Protein AF-A0A367JS56-F1 (afdb_monomer_lite)

Foldseek 3Di:
DADDQEQVRLCVVVVHDPPDDSVVSFDWDWDDDPPPDDIDIDGHHRPPDDDPVNVVVVVVVVVVVVVVVVVVVVVVVVVVVVVVVVVVVVVVVVVVVVVVVVVVVVVVD

Radius of gyration: 36.25 Å; chains: 1; bounding box: 70×37×97 Å

InterPro domains:
  IPR001377 Small ribosomal subunit protein eS6 [PTHR11502] (1-105)

Organism: Rhizopus stolonifer (NCBI:txid4846)

Secondary structure (DSSP, 8-state):
-----BHHHHHHHTT--SSS-TTTTPPPEEE--TTSPPPEEE-PPPBS---HHHHHHHHHHHHHHHHHHHHHHHHHHHHHHHHHHHHHHHHHHHHHHHHHHHHHHHH--

pLDDT: mean 92.96, std 7.19, range [54.28, 98.38]

Structure (mmCIF, N/CA/C/O backbone):
data_AF-A0A367JS56-F1
#
_entry.id   AF-A0A367JS56-F1
#
loop_
_atom_site.group_PDB
_atom_site.id
_atom_site.type_symbol
_atom_site.label_atom_id
_atom_site.label_alt_id
_atom_site.label_comp_id
_atom_site.label_asym_id
_atom_site.label_entity_id
_atom_site.label_seq_id
_atom_site.pdbx_PDB_ins_code
_atom_site.Cartn_x
_atom_site.Cartn_y
_atom_site.Cartn_z
_atom_site.occupancy
_atom_site.B_iso_or_equiv
_atom_site.auth_seq_id
_atom_site.auth_comp_id
_atom_site.auth_asym_id
_atom_site.auth_atom_id
_atom_site.pdbx_PDB_model_num
ATOM 1 N N . ARG A 1 1 ? -30.448 -6.962 18.945 1.00 71.06 1 ARG A N 1
ATOM 2 C CA . ARG A 1 1 ? -29.927 -6.041 17.896 1.00 71.06 1 ARG A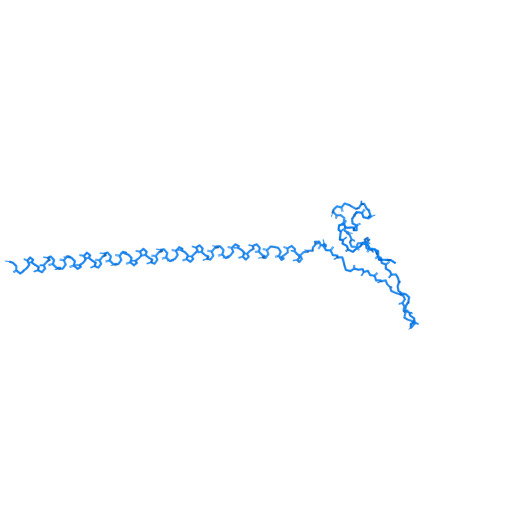 CA 1
ATOM 3 C C . ARG A 1 1 ? -28.401 -6.145 17.842 1.00 71.06 1 ARG A C 1
ATOM 5 O O . ARG A 1 1 ? -27.806 -6.453 18.865 1.00 71.06 1 ARG A O 1
ATOM 12 N N . LEU A 1 2 ? -27.774 -5.967 16.672 1.00 82.12 2 LEU A N 1
ATOM 13 C CA . LEU A 1 2 ? -26.313 -6.062 16.507 1.00 82.12 2 LEU A CA 1
ATOM 14 C C . LEU A 1 2 ? -25.657 -4.678 16.634 1.00 82.12 2 LEU A C 1
ATOM 16 O O . LEU A 1 2 ? -26.185 -3.704 16.104 1.00 82.12 2 LEU A O 1
ATOM 20 N N . GLY A 1 3 ? -24.503 -4.608 17.302 1.00 88.94 3 GLY A N 1
ATOM 21 C CA . GLY A 1 3 ? -23.682 -3.397 17.391 1.00 88.94 3 GLY A CA 1
ATOM 22 C C . GLY A 1 3 ? -22.904 -3.075 16.101 1.00 88.94 3 GLY A C 1
ATOM 23 O O . GLY A 1 3 ? -22.914 -3.855 15.139 1.00 88.94 3 GLY A O 1
ATOM 24 N N . PRO A 1 4 ? -22.194 -1.933 16.051 1.00 95.38 4 PRO A N 1
ATOM 25 C CA . PRO A 1 4 ? -21.400 -1.541 14.888 1.00 95.38 4 PRO A CA 1
ATOM 26 C C . PRO A 1 4 ? -20.224 -2.507 14.625 1.00 95.38 4 PRO A C 1
ATOM 28 O O . PRO A 1 4 ? -19.440 -2.814 15.514 1.00 95.38 4 PRO A O 1
ATOM 31 N N . LYS A 1 5 ? -20.065 -2.959 13.368 1.00 95.69 5 LYS A N 1
ATOM 32 C CA . LYS A 1 5 ? -18.986 -3.881 12.922 1.00 95.69 5 LYS A CA 1
ATOM 33 C C . LYS A 1 5 ? -17.813 -3.195 12.207 1.00 95.69 5 LYS A C 1
ATOM 35 O O . LYS A 1 5 ? -16.722 -3.753 12.106 1.00 95.69 5 LYS A O 1
ATOM 40 N N . ARG A 1 6 ? -18.030 -2.012 11.624 1.00 96.38 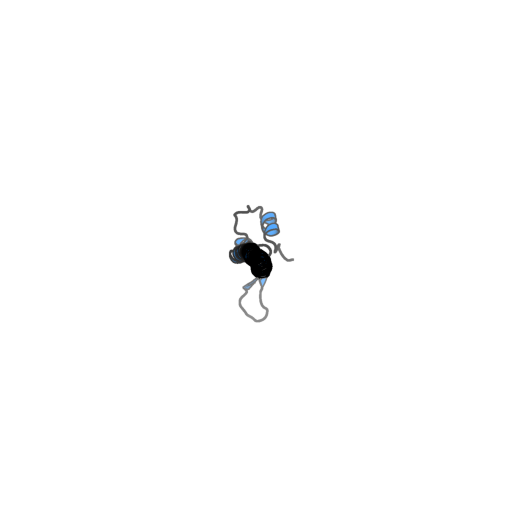6 ARG A N 1
ATOM 41 C CA . ARG A 1 6 ? -16.984 -1.282 10.881 1.00 96.38 6 ARG A CA 1
ATOM 42 C C . ARG A 1 6 ? -16.148 -0.457 11.854 1.00 96.38 6 ARG A C 1
ATOM 44 O O . ARG A 1 6 ? -16.733 0.242 12.674 1.00 96.38 6 ARG A O 1
ATOM 51 N N . ALA A 1 7 ? -14.824 -0.449 11.690 1.00 96.62 7 ALA A N 1
ATOM 52 C CA . ALA A 1 7 ? -13.911 0.312 12.548 1.00 96.62 7 ALA A CA 1
ATOM 53 C C . ALA A 1 7 ? -14.304 1.798 12.674 1.00 96.62 7 ALA A C 1
ATOM 55 O O . ALA A 1 7 ? -14.349 2.325 13.777 1.00 96.62 7 ALA A O 1
ATOM 56 N N . SER A 1 8 ? -14.685 2.458 11.571 1.00 96.31 8 SER A N 1
ATOM 57 C CA . SER A 1 8 ? -15.123 3.865 11.597 1.00 96.31 8 SER A CA 1
ATOM 58 C C . SER A 1 8 ? -16.411 4.095 12.392 1.00 96.31 8 SER A C 1
ATOM 60 O O . SER A 1 8 ? -16.536 5.104 13.076 1.00 96.31 8 SER A O 1
ATOM 62 N N . LYS A 1 9 ? -17.359 3.152 12.336 1.00 96.12 9 LYS A N 1
ATOM 63 C CA . LYS A 1 9 ? -18.607 3.237 13.105 1.00 96.12 9 LYS A CA 1
ATOM 64 C C . LYS A 1 9 ? -18.377 2.960 14.590 1.00 96.12 9 LYS A C 1
ATOM 66 O O . LYS A 1 9 ? -19.029 3.592 15.403 1.00 96.12 9 LYS A O 1
ATOM 71 N N . ILE A 1 10 ? -17.457 2.053 14.929 1.00 96.25 10 ILE A N 1
ATOM 72 C CA . ILE A 1 10 ? -17.065 1.789 16.324 1.00 96.25 10 ILE A CA 1
ATOM 73 C C . ILE A 1 10 ? -16.425 3.043 16.929 1.00 96.25 10 ILE A C 1
ATOM 75 O O . ILE A 1 10 ? -16.838 3.456 18.005 1.00 96.25 10 ILE A O 1
ATOM 79 N N . ARG A 1 11 ? -15.506 3.704 16.204 1.00 96.50 11 ARG A N 1
ATOM 80 C CA . ARG A 1 11 ? -14.909 4.971 16.659 1.00 96.50 11 ARG A CA 1
ATOM 81 C C . ARG A 1 11 ? -15.955 6.047 16.923 1.00 96.50 11 ARG A C 1
ATOM 83 O O . ARG A 1 11 ? -15.965 6.611 18.004 1.00 96.50 11 ARG A O 1
ATOM 90 N N . LYS A 1 12 ? -16.877 6.267 15.977 1.00 96.31 12 LYS A N 1
ATOM 91 C CA . LYS A 1 12 ? -17.966 7.245 16.145 1.00 96.31 12 LYS A CA 1
ATOM 92 C C . LYS A 1 12 ? -18.896 6.898 17.313 1.00 96.31 12 LYS A C 1
ATOM 94 O O . LYS A 1 12 ? -19.390 7.795 17.971 1.00 96.31 12 LYS A O 1
ATOM 99 N N . PHE A 1 13 ? -19.166 5.614 17.544 1.00 95.44 13 PHE A N 1
ATOM 100 C CA . PHE A 1 13 ? -20.087 5.180 18.596 1.00 95.44 13 PHE A CA 1
ATOM 101 C C . PHE A 1 13 ? -19.525 5.410 20.006 1.00 95.44 13 PHE A C 1
ATOM 103 O O . PHE A 1 13 ? -20.278 5.771 20.899 1.00 95.44 13 PHE A O 1
ATOM 110 N N . PHE A 1 14 ? -18.217 5.220 20.192 1.00 95.81 14 PHE A N 1
ATOM 111 C CA . PHE A 1 14 ? -17.536 5.379 21.482 1.00 95.81 14 PHE A CA 1
ATOM 112 C C . PHE A 1 14 ? -16.731 6.685 21.597 1.00 95.81 14 PHE A C 1
ATOM 114 O O . PHE A 1 14 ? -15.948 6.819 22.528 1.00 95.81 14 PHE A O 1
ATOM 121 N N . ASN A 1 15 ? -16.884 7.621 20.651 1.00 96.31 15 ASN A N 1
ATOM 122 C CA . ASN A 1 15 ? -16.090 8.856 20.559 1.00 96.31 15 ASN A CA 1
ATOM 123 C C . ASN A 1 15 ? -14.567 8.627 20.672 1.00 96.31 15 ASN A C 1
ATOM 125 O O . ASN A 1 15 ? -13.857 9.398 21.307 1.00 96.31 15 ASN A O 1
ATOM 129 N N . LEU A 1 16 ? -14.067 7.558 20.042 1.00 95.94 16 LEU A N 1
ATOM 130 C CA . LEU A 1 16 ? -12.641 7.221 20.037 1.00 95.94 16 LEU A CA 1
ATOM 131 C C . LEU A 1 16 ? -11.873 8.058 19.013 1.00 95.94 16 LEU A C 1
ATOM 133 O O . LEU A 1 16 ? -12.384 8.362 17.926 1.00 95.94 16 LEU A O 1
ATOM 137 N N . SER A 1 17 ? -10.603 8.305 19.315 1.00 95.56 17 SER A N 1
ATOM 138 C CA . SER A 1 17 ? -9.631 8.843 18.370 1.00 95.56 17 SER A CA 1
ATOM 139 C C . SER A 1 17 ? -9.255 7.803 17.301 1.00 95.56 17 SER A C 1
ATOM 141 O O . SER A 1 17 ? -9.730 6.656 17.268 1.00 95.56 17 SER A O 1
ATOM 143 N N . LYS A 1 18 ? -8.423 8.200 16.335 1.00 92.69 18 LYS A N 1
ATOM 144 C CA . LYS A 1 18 ? -8.004 7.306 15.247 1.00 92.69 18 LYS A CA 1
ATOM 145 C C . LYS A 1 18 ? -6.924 6.326 15.713 1.00 92.69 18 LYS A C 1
ATOM 147 O O . LYS A 1 18 ? -6.855 5.213 15.175 1.00 92.69 18 LYS A O 1
ATOM 152 N N . GLU A 1 19 ? -6.140 6.769 16.684 1.00 93.00 19 GLU A N 1
ATOM 153 C CA . GLU A 1 19 ? -4.999 6.137 17.332 1.00 93.00 19 GLU A CA 1
ATOM 154 C C . GLU A 1 19 ? -5.452 4.990 18.245 1.00 93.00 19 GLU A C 1
ATOM 156 O O . GLU A 1 19 ? -4.751 3.986 18.371 1.00 93.00 19 GLU A O 1
ATOM 161 N N . ASP A 1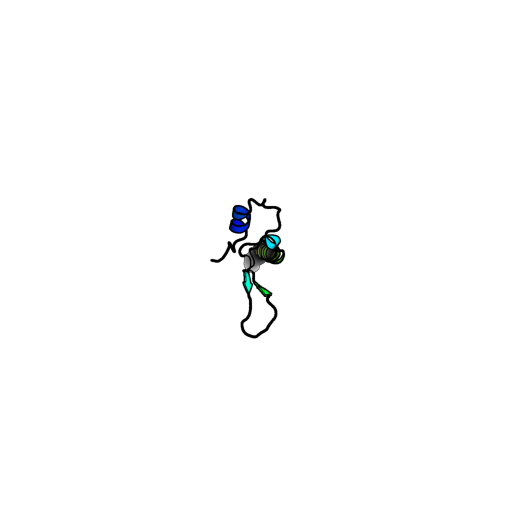 20 ? -6.667 5.086 18.790 1.00 94.88 20 ASP A N 1
ATOM 162 C CA . ASP A 1 20 ? -7.234 4.076 19.678 1.00 94.88 20 ASP A CA 1
ATOM 163 C C . ASP A 1 20 ? -7.481 2.721 18.994 1.00 94.88 20 ASP A C 1
ATOM 165 O O . ASP A 1 20 ? -7.993 2.612 17.866 1.00 94.88 20 ASP A O 1
ATOM 169 N N . ASP A 1 21 ? -7.188 1.645 19.734 1.00 94.62 21 ASP A N 1
ATOM 170 C CA . ASP A 1 21 ? -7.460 0.282 19.287 1.00 94.62 21 ASP A CA 1
ATOM 171 C C . ASP A 1 21 ? -8.939 -0.088 19.454 1.00 94.62 21 ASP A C 1
ATOM 173 O O . ASP A 1 21 ? -9.405 -0.528 20.508 1.00 94.62 21 ASP A O 1
ATOM 177 N N . VAL A 1 22 ? -9.666 -0.014 18.341 1.00 95.62 22 VAL A N 1
ATOM 178 C CA . VAL A 1 22 ? -11.080 -0.398 18.239 1.00 95.62 22 VAL A CA 1
ATOM 179 C C . VAL A 1 22 ? -11.373 -1.857 18.615 1.00 95.62 22 VAL A C 1
ATOM 181 O O . VAL A 1 22 ? -12.538 -2.186 18.826 1.00 95.62 22 VAL A O 1
ATOM 184 N N . ARG A 1 23 ? -10.376 -2.758 18.677 1.00 94.62 23 ARG A N 1
ATOM 185 C CA . ARG A 1 23 ? -10.597 -4.181 19.009 1.00 94.62 23 ARG A CA 1
ATOM 186 C C . ARG A 1 23 ? -11.127 -4.389 20.420 1.00 94.62 23 ARG A C 1
ATOM 188 O O . ARG A 1 23 ? -11.901 -5.321 20.632 1.00 94.62 23 ARG A O 1
ATOM 195 N N . LYS A 1 24 ? -10.725 -3.522 21.348 1.00 93.94 24 LYS A N 1
ATOM 196 C CA . LYS A 1 24 ? -11.104 -3.588 22.765 1.00 93.94 24 LYS A CA 1
ATOM 197 C C . LYS A 1 24 ? -12.563 -3.185 22.992 1.00 93.94 24 LYS A C 1
ATOM 199 O O . LYS A 1 24 ? -13.215 -3.719 23.878 1.00 93.94 24 LYS A O 1
ATOM 204 N N . TYR A 1 25 ? -13.092 -2.314 22.135 1.00 94.06 25 TYR A 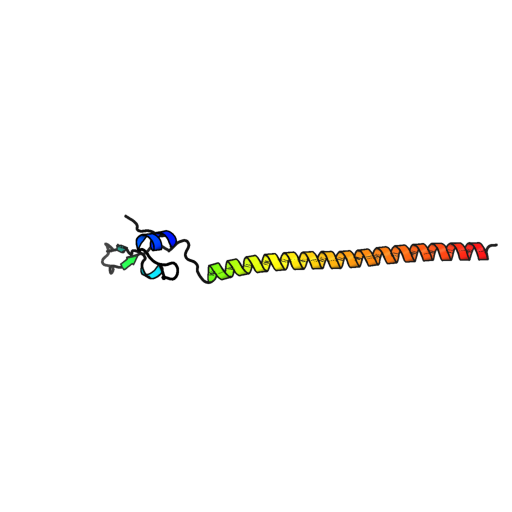N 1
ATOM 205 C CA . TYR A 1 25 ? -14.411 -1.689 22.284 1.00 94.06 25 TYR A CA 1
ATOM 206 C C . TYR A 1 25 ? -15.514 -2.369 21.455 1.00 94.06 25 TYR A C 1
ATOM 208 O O . TYR A 1 25 ? -16.615 -1.845 21.313 1.00 94.06 25 TYR A O 1
ATOM 216 N N . VAL A 1 26 ? -15.255 -3.537 20.854 1.00 94.00 26 VAL A N 1
ATOM 217 C CA . VAL A 1 26 ? -16.294 -4.251 20.097 1.00 94.00 26 VAL A CA 1
ATOM 218 C C . VAL A 1 26 ? -17.326 -4.835 21.054 1.00 94.00 26 VAL A C 1
ATOM 220 O O . VAL A 1 26 ? -16.999 -5.685 21.879 1.00 94.00 26 VAL A O 1
ATOM 223 N N . ILE A 1 27 ? -18.592 -4.459 20.863 1.00 92.44 27 ILE A N 1
ATOM 224 C CA . ILE A 1 27 ? -19.718 -5.011 21.623 1.00 92.44 27 ILE A CA 1
ATOM 225 C C . ILE A 1 27 ? -19.777 -6.530 21.424 1.00 92.44 27 ILE A C 1
ATOM 227 O O . ILE A 1 27 ? -19.900 -7.028 20.296 1.00 92.44 27 ILE A O 1
ATOM 231 N N . ARG A 1 28 ? -19.700 -7.261 22.537 1.00 92.81 28 ARG A N 1
ATOM 232 C CA . ARG A 1 28 ? -19.804 -8.719 22.578 1.00 92.81 28 ARG A CA 1
ATOM 233 C C . ARG A 1 28 ? -21.206 -9.119 23.018 1.00 92.81 28 ARG A C 1
ATOM 235 O O . ARG A 1 28 ? -21.834 -8.437 23.816 1.00 92.81 28 ARG A O 1
ATOM 242 N N . ARG A 1 29 ? -21.690 -10.236 22.485 1.00 91.19 29 ARG A N 1
ATOM 243 C CA . ARG A 1 29 ? -22.937 -10.876 22.906 1.00 91.19 29 ARG A CA 1
ATOM 244 C C . ARG A 1 29 ? -22.604 -12.121 23.707 1.00 91.19 29 ARG A C 1
ATOM 246 O O . ARG A 1 29 ? -21.899 -12.990 23.189 1.00 91.19 29 ARG A O 1
ATOM 253 N N . GLU A 1 30 ? -23.142 -12.226 24.910 1.00 90.38 30 GLU A N 1
ATOM 254 C CA . GLU A 1 30 ? -23.129 -13.471 25.672 1.00 90.38 30 GLU A CA 1
ATOM 255 C C . GLU A 1 30 ? -24.117 -14.461 25.058 1.00 90.38 30 GLU A C 1
ATOM 257 O O . GLU A 1 30 ? -25.240 -14.113 24.691 1.00 90.38 30 GLU A O 1
ATOM 262 N N . VAL A 1 31 ? -23.667 -15.692 24.859 1.00 89.94 31 VAL A N 1
ATOM 263 C CA . VAL A 1 31 ? -24.481 -16.783 24.339 1.00 89.94 31 VAL A CA 1
ATOM 264 C C . VAL A 1 31 ? -24.557 -17.832 25.434 1.00 89.94 31 VAL A C 1
ATOM 266 O O . VAL A 1 31 ? -23.542 -18.453 25.749 1.00 89.94 31 VAL A O 1
ATOM 269 N N . THR A 1 32 ? -25.752 -18.021 25.993 1.00 88.62 32 THR A N 1
ATOM 270 C CA . THR A 1 32 ? -26.092 -19.119 26.902 1.00 88.62 32 THR A CA 1
ATOM 271 C C . THR A 1 32 ? -26.561 -20.316 26.063 1.00 88.62 32 THR A C 1
ATOM 273 O O . THR A 1 32 ? -27.640 -20.284 25.465 1.00 88.62 32 THR A O 1
ATOM 276 N N . PRO A 1 33 ? -25.729 -21.356 25.889 1.00 87.19 33 PRO A N 1
ATOM 277 C CA . PRO A 1 33 ? -26.103 -22.500 25.068 1.00 87.19 33 PRO A CA 1
ATOM 278 C C . PRO A 1 33 ? -27.102 -23.392 25.819 1.00 87.19 33 PRO A C 1
ATOM 280 O O . PRO A 1 33 ? -26.931 -23.667 27.001 1.00 87.19 33 PRO A O 1
ATOM 283 N N . LYS A 1 34 ? -28.117 -23.901 25.111 1.00 84.25 34 LYS A N 1
ATOM 284 C CA . LYS A 1 34 ? -29.174 -24.749 25.697 1.00 84.25 34 LYS A CA 1
ATOM 285 C C . LYS A 1 34 ? -28.682 -26.119 26.200 1.00 84.25 34 LYS A C 1
ATOM 287 O O . LYS A 1 34 ? -29.329 -26.720 27.042 1.00 84.25 34 LYS A O 1
ATOM 292 N N . ASN A 1 35 ? -27.526 -26.596 25.731 1.00 83.19 35 ASN A N 1
ATOM 293 C CA . ASN A 1 35 ? -27.049 -27.970 25.959 1.00 83.19 35 ASN A CA 1
ATOM 294 C C . ASN A 1 35 ? -26.044 -28.079 27.125 1.00 83.19 35 ASN A C 1
ATOM 296 O O . ASN A 1 35 ? -25.048 -28.788 27.001 1.00 83.19 35 ASN A O 1
ATOM 300 N N . GLY A 1 36 ? -26.213 -27.295 28.196 1.00 81.75 36 GLY A N 1
ATOM 301 C CA . GLY A 1 36 ? -25.362 -27.366 29.401 1.00 81.75 36 GLY A CA 1
ATOM 302 C C . GLY A 1 36 ? -23.892 -26.956 29.215 1.00 81.75 36 GLY A C 1
ATOM 303 O O . GLY A 1 36 ? -23.077 -27.117 30.119 1.00 81.75 36 GLY A O 1
ATOM 304 N N . LYS A 1 37 ? -23.516 -26.418 28.047 1.00 85.31 37 LYS A N 1
ATOM 305 C CA . LYS A 1 37 ? -22.163 -25.894 27.805 1.00 85.31 37 LYS A CA 1
ATOM 306 C C . LYS A 1 37 ? -21.978 -24.557 28.535 1.00 85.31 37 LYS A C 1
ATOM 308 O O . LYS A 1 37 ? -22.933 -23.814 28.747 1.00 85.31 37 LYS A O 1
ATOM 313 N N . LYS A 1 38 ? -20.732 -24.210 28.871 1.00 88.56 38 LYS A N 1
ATOM 314 C CA . LYS A 1 38 ? -20.419 -22.909 29.484 1.00 88.56 38 LYS A CA 1
ATOM 315 C C . LYS A 1 38 ? -20.834 -21.761 28.557 1.00 88.56 38 LYS A C 1
ATOM 317 O O . LYS A 1 38 ? -20.660 -21.848 27.335 1.00 88.56 38 LYS A O 1
ATOM 322 N N . ALA A 1 39 ? -21.365 -20.689 29.144 1.00 91.12 39 ALA A N 1
ATOM 323 C CA . ALA A 1 39 ? -21.664 -19.466 28.413 1.00 91.12 39 ALA A CA 1
ATOM 324 C C . ALA A 1 39 ? -20.383 -18.917 27.766 1.00 91.12 39 ALA A C 1
ATOM 326 O O . ALA A 1 39 ? -19.300 -18.971 28.350 1.00 91.12 39 ALA A O 1
ATOM 327 N N . TYR A 1 40 ? -20.493 -18.407 26.541 1.00 91.38 40 TYR A N 1
ATOM 328 C CA . TYR A 1 40 ? -19.362 -17.813 25.831 1.00 91.38 40 TYR A CA 1
ATOM 329 C C . TYR A 1 40 ? -19.760 -16.502 25.171 1.00 91.38 40 TYR A C 1
ATOM 331 O O . TYR A 1 40 ? -20.921 -16.261 24.843 1.00 91.38 40 TYR A O 1
ATOM 339 N N . THR A 1 41 ? -18.771 -15.657 24.901 1.00 92.44 41 THR A N 1
ATOM 340 C CA . THR A 1 41 ? -19.001 -14.357 24.272 1.00 92.44 41 THR A CA 1
ATOM 341 C C . THR A 1 41 ? -18.654 -14.402 22.785 1.00 92.44 41 THR A C 1
ATOM 343 O O . THR A 1 41 ? -17.605 -14.909 22.381 1.00 92.44 41 THR A O 1
ATOM 346 N N . LYS A 1 42 ? -19.521 -13.849 21.934 1.00 92.06 42 LYS A N 1
ATOM 347 C CA . LYS A 1 42 ? -19.276 -13.690 20.493 1.00 92.06 42 LYS A CA 1
ATOM 348 C C . LYS A 1 42 ? -19.142 -12.221 20.136 1.00 92.06 42 LYS A C 1
ATOM 350 O O . LYS A 1 42 ? -19.886 -11.386 20.635 1.00 92.06 42 LYS A O 1
ATOM 355 N N . ALA A 1 43 ? -18.232 -11.932 19.214 1.00 93.44 43 ALA A N 1
ATOM 356 C CA . ALA A 1 43 ? -18.035 -10.606 18.651 1.00 93.44 43 ALA A CA 1
ATOM 357 C C . ALA A 1 43 ? -18.023 -10.684 17.117 1.00 93.44 43 ALA A C 1
ATOM 359 O O . ALA A 1 43 ? -17.565 -11.687 16.555 1.00 93.44 43 ALA A O 1
ATOM 360 N N . PRO A 1 44 ? -18.501 -9.649 16.411 1.00 94.38 44 PRO A N 1
ATOM 361 C CA . PRO A 1 44 ? -18.383 -9.585 14.963 1.00 94.38 44 PRO A CA 1
ATOM 362 C C . PRO A 1 44 ? -16.929 -9.332 14.530 1.00 94.38 44 PRO A C 1
ATOM 364 O O . PRO A 1 44 ? -16.209 -8.541 15.135 1.00 94.38 44 PRO A O 1
ATOM 367 N N . LYS A 1 45 ? -16.505 -9.936 13.410 1.00 94.75 45 LYS A N 1
ATOM 368 C CA . LYS A 1 45 ? -15.218 -9.608 12.769 1.00 94.75 45 LYS A CA 1
ATOM 369 C C . LYS A 1 45 ? -15.195 -8.137 12.355 1.00 94.75 45 LYS A C 1
ATOM 371 O O . LYS A 1 45 ? -15.983 -7.738 11.498 1.00 94.75 45 LYS A O 1
ATOM 376 N N . ILE A 1 46 ? -14.264 -7.358 12.892 1.00 95.38 46 ILE A N 1
ATOM 377 C CA . ILE A 1 46 ? -14.166 -5.931 12.577 1.00 95.38 46 ILE A CA 1
ATOM 378 C C . ILE A 1 46 ? -13.833 -5.750 11.097 1.00 95.38 46 ILE A C 1
ATOM 380 O O . ILE A 1 46 ? -12.850 -6.287 10.584 1.00 95.38 46 ILE A O 1
ATOM 384 N N . GLN A 1 47 ? -14.659 -4.977 10.400 1.00 95.50 47 GLN A N 1
ATOM 385 C CA . GLN A 1 47 ? -14.423 -4.633 9.003 1.00 95.50 47 GLN A CA 1
ATOM 386 C C . GLN A 1 47 ? -13.697 -3.289 8.902 1.00 95.50 47 GLN A C 1
ATOM 388 O O . GLN A 1 47 ? -13.917 -2.391 9.714 1.00 95.50 47 GLN A O 1
ATOM 393 N N . ARG A 1 48 ? -12.880 -3.125 7.854 1.00 94.88 48 ARG A N 1
ATOM 394 C CA . ARG A 1 48 ? -12.116 -1.894 7.565 1.00 94.88 48 ARG A CA 1
ATOM 395 C C . ARG A 1 48 ? -11.106 -1.507 8.656 1.00 94.88 48 ARG A C 1
ATOM 397 O O . ARG A 1 48 ? -10.689 -0.357 8.717 1.00 94.88 48 ARG A O 1
ATOM 404 N N . LEU A 1 49 ? -10.689 -2.463 9.484 1.00 94.81 49 LEU A N 1
ATOM 405 C CA . LEU A 1 49 ? -9.527 -2.291 10.345 1.00 94.81 49 LEU A CA 1
ATOM 406 C C . LEU A 1 49 ? -8.250 -2.359 9.497 1.00 94.81 49 LEU A C 1
ATOM 408 O O . LEU A 1 49 ? -8.081 -3.285 8.701 1.00 94.81 49 LEU A O 1
ATOM 412 N N . VAL A 1 50 ? -7.351 -1.396 9.684 1.00 94.19 50 VAL A N 1
ATOM 413 C CA . VAL A 1 50 ? -6.017 -1.433 9.076 1.00 94.19 50 VAL A CA 1
ATOM 414 C C . VAL A 1 50 ? -5.168 -2.438 9.854 1.00 94.19 50 VAL A C 1
ATOM 416 O O . VAL A 1 50 ? -5.066 -2.367 11.073 1.00 94.19 50 VAL A O 1
ATOM 419 N N . THR A 1 51 ? -4.594 -3.409 9.150 1.00 94.56 51 THR A N 1
ATOM 420 C CA . THR A 1 51 ? -3.733 -4.460 9.719 1.00 94.56 51 THR A CA 1
ATOM 421 C C . THR A 1 51 ? -2.372 -4.489 9.016 1.00 94.56 51 THR A C 1
ATOM 423 O O . THR A 1 51 ? -2.295 -4.086 7.847 1.00 94.56 51 THR A O 1
ATOM 426 N N . PRO A 1 52 ? -1.309 -5.024 9.648 1.00 95.88 52 PRO A N 1
ATOM 427 C CA . PRO A 1 52 ? 0.006 -5.157 9.011 1.00 95.88 52 PRO A CA 1
ATOM 428 C C . PRO A 1 52 ? -0.058 -5.866 7.653 1.00 95.88 52 PRO A C 1
ATOM 430 O O . PRO A 1 52 ? 0.544 -5.407 6.684 1.00 95.88 52 PRO A O 1
ATOM 433 N N . ARG A 1 53 ? -0.903 -6.899 7.535 1.00 96.38 53 ARG A N 1
ATOM 434 C CA . ARG A 1 53 ? -1.161 -7.608 6.273 1.00 96.38 53 ARG A CA 1
ATOM 435 C C . ARG A 1 53 ? -1.749 -6.699 5.191 1.00 96.38 53 ARG A C 1
ATOM 437 O O . ARG A 1 53 ? -1.298 -6.727 4.051 1.00 96.38 53 ARG A O 1
ATOM 444 N N . THR A 1 54 ? -2.726 -5.849 5.526 1.00 96.44 54 THR A N 1
ATOM 445 C CA . THR A 1 54 ? -3.276 -4.886 4.549 1.00 96.44 54 THR A CA 1
ATOM 446 C C . THR A 1 54 ? -2.237 -3.856 4.096 1.00 96.44 54 THR A C 1
ATOM 448 O O . THR A 1 54 ? -2.212 -3.499 2.917 1.00 96.44 54 THR A O 1
ATOM 451 N N . LEU A 1 55 ? -1.344 -3.423 4.996 1.00 97.00 55 LEU A N 1
ATOM 452 C CA . LEU A 1 55 ? -0.229 -2.532 4.659 1.00 97.00 55 LEU A CA 1
ATOM 453 C C . LEU A 1 55 ? 0.789 -3.234 3.753 1.00 97.00 55 LEU A C 1
ATOM 455 O O . LEU A 1 55 ? 1.239 -2.649 2.770 1.00 97.00 55 LEU A O 1
ATOM 459 N N . GLN A 1 56 ? 1.107 -4.499 4.033 1.00 97.94 56 GLN A N 1
ATOM 460 C CA . GLN A 1 56 ? 1.983 -5.325 3.203 1.00 97.94 56 GLN A CA 1
ATOM 461 C C . GLN A 1 56 ? 1.400 -5.537 1.801 1.00 97.94 56 GLN A C 1
ATOM 463 O O . GLN A 1 56 ? 2.093 -5.302 0.819 1.00 97.94 56 GLN A O 1
ATOM 468 N N . HIS A 1 57 ? 0.114 -5.885 1.680 1.00 98.12 57 HIS A N 1
ATOM 469 C CA . HIS A 1 57 ? -0.545 -6.022 0.376 1.00 98.12 57 HIS A CA 1
ATOM 470 C C . HIS A 1 57 ? -0.523 -4.704 -0.419 1.00 98.12 57 HIS A C 1
ATOM 472 O O . HIS A 1 57 ? -0.373 -4.710 -1.641 1.00 98.12 57 HIS A O 1
ATOM 478 N N . LYS A 1 58 ? -0.658 -3.548 0.250 1.00 98.06 58 LYS A N 1
ATOM 479 C CA . LYS A 1 58 ? -0.525 -2.235 -0.404 1.00 98.06 58 LYS A CA 1
ATOM 480 C C . LYS A 1 58 ? 0.903 -2.004 -0.911 1.00 98.06 58 LYS A C 1
ATOM 482 O O . LYS A 1 58 ? 1.054 -1.638 -2.074 1.00 98.06 58 LYS A O 1
ATOM 487 N N . ARG A 1 59 ? 1.920 -2.267 -0.081 1.00 98.25 59 ARG A N 1
ATOM 488 C CA . ARG A 1 59 ? 3.342 -2.185 -0.466 1.00 98.25 59 ARG A CA 1
ATOM 489 C C . ARG A 1 59 ? 3.660 -3.106 -1.645 1.00 98.25 59 ARG A C 1
ATOM 491 O O . ARG A 1 59 ? 4.246 -2.663 -2.624 1.00 98.25 59 ARG A O 1
ATOM 498 N N . HIS A 1 60 ? 3.184 -4.347 -1.603 1.00 98.25 60 HIS A N 1
ATOM 499 C CA . HIS A 1 60 ? 3.389 -5.329 -2.665 1.00 98.25 60 HIS A CA 1
ATOM 500 C C . HIS A 1 60 ? 2.794 -4.882 -4.008 1.00 98.25 60 HIS A C 1
ATOM 502 O O . HIS A 1 60 ? 3.474 -4.937 -5.028 1.00 98.25 60 HIS A O 1
ATOM 508 N N . ARG A 1 61 ? 1.564 -4.346 -4.020 1.00 98.31 61 ARG A N 1
ATOM 509 C CA . ARG A 1 61 ? 0.963 -3.791 -5.249 1.00 98.31 61 ARG A CA 1
ATOM 510 C C . ARG A 1 61 ? 1.791 -2.653 -5.848 1.00 98.31 61 ARG A C 1
ATOM 512 O O . ARG A 1 61 ? 1.934 -2.582 -7.065 1.00 98.31 61 ARG A O 1
ATOM 519 N N . GLN A 1 62 ? 2.328 -1.769 -5.006 1.00 98.12 62 GLN A N 1
ATOM 520 C CA . GLN A 1 62 ? 3.200 -0.683 -5.462 1.00 98.12 62 GLN A CA 1
ATOM 521 C C . GLN A 1 62 ? 4.518 -1.222 -6.030 1.00 98.12 62 GLN A C 1
ATOM 523 O O . GLN A 1 62 ? 4.938 -0.773 -7.092 1.00 98.12 62 GLN A O 1
ATOM 528 N N . ALA A 1 63 ? 5.126 -2.214 -5.373 1.00 98.31 63 ALA A N 1
ATOM 529 C CA . ALA A 1 63 ? 6.351 -2.858 -5.839 1.00 98.31 63 ALA A CA 1
ATOM 530 C C . ALA A 1 63 ? 6.161 -3.545 -7.201 1.00 98.31 63 ALA A C 1
ATOM 532 O O . ALA A 1 63 ? 6.962 -3.332 -8.103 1.00 98.31 63 ALA A O 1
ATOM 533 N N . ILE A 1 64 ? 5.060 -4.285 -7.395 1.00 98.38 64 ILE A N 1
ATOM 534 C CA . ILE A 1 64 ? 4.733 -4.891 -8.697 1.00 98.38 64 ILE A CA 1
ATOM 535 C C . ILE A 1 64 ? 4.609 -3.820 -9.783 1.00 98.38 64 ILE A C 1
ATOM 537 O O . ILE A 1 64 ? 5.116 -4.008 -10.885 1.00 98.38 64 ILE A O 1
ATOM 541 N N . LYS A 1 65 ? 3.937 -2.698 -9.491 1.00 98.38 65 LYS A N 1
ATOM 542 C CA . LYS A 1 65 ? 3.777 -1.615 -10.469 1.00 98.38 65 LYS A CA 1
ATOM 543 C C . LYS A 1 65 ? 5.132 -1.037 -10.887 1.00 98.38 65 LYS A C 1
ATOM 545 O O . LYS A 1 65 ? 5.351 -0.873 -12.080 1.00 98.38 65 LYS A O 1
ATOM 550 N N . ARG A 1 66 ? 6.029 -0.783 -9.928 1.00 98.19 66 ARG A N 1
ATOM 551 C CA . ARG A 1 66 ? 7.394 -0.300 -10.200 1.00 98.19 66 ARG A CA 1
ATOM 552 C C . ARG A 1 66 ? 8.184 -1.294 -11.048 1.00 98.19 66 ARG A C 1
ATOM 554 O O . ARG A 1 66 ? 8.618 -0.924 -12.131 1.00 98.19 66 ARG A O 1
ATOM 561 N N . ARG A 1 67 ? 8.211 -2.567 -10.639 1.00 98.19 67 ARG A N 1
ATOM 562 C CA . ARG A 1 67 ? 8.900 -3.643 -11.368 1.00 98.19 67 ARG A CA 1
ATOM 563 C C . ARG A 1 67 ? 8.423 -3.778 -12.815 1.00 98.19 67 ARG A C 1
ATOM 565 O O . ARG A 1 67 ? 9.225 -4.003 -13.709 1.00 98.19 67 ARG A O 1
ATOM 572 N N . ARG A 1 68 ? 7.115 -3.634 -13.066 1.00 98.31 68 ARG A N 1
ATOM 573 C CA . ARG A 1 68 ? 6.561 -3.654 -14.433 1.00 98.31 68 ARG A CA 1
ATOM 574 C C . ARG A 1 68 ? 7.040 -2.468 -15.267 1.00 98.31 68 ARG A C 1
ATOM 576 O O . ARG A 1 68 ? 7.370 -2.649 -16.432 1.00 98.31 68 ARG A O 1
ATOM 583 N N . THR A 1 69 ? 7.062 -1.267 -14.690 1.00 98.00 69 THR A N 1
ATOM 584 C CA . THR A 1 69 ? 7.570 -0.075 -15.380 1.00 98.00 69 THR A CA 1
ATOM 585 C C . THR A 1 69 ? 9.064 -0.192 -15.677 1.00 98.00 69 THR A C 1
ATOM 587 O O . THR A 1 69 ? 9.478 0.151 -16.777 1.00 98.00 69 THR A O 1
ATOM 590 N N . GLU A 1 70 ? 9.857 -0.685 -14.729 1.00 97.88 70 GLU A N 1
ATOM 591 C CA . GLU A 1 70 ? 11.299 -0.914 -14.896 1.00 97.88 70 GLU A CA 1
ATOM 592 C C . GLU A 1 70 ? 11.570 -1.921 -16.018 1.00 97.88 70 GLU A C 1
ATOM 594 O O . GLU A 1 70 ? 12.226 -1.568 -16.992 1.00 97.88 70 GLU A O 1
ATOM 599 N N . ALA A 1 71 ? 10.937 -3.098 -15.973 1.00 97.81 71 ALA A N 1
ATOM 600 C CA . ALA A 1 71 ? 11.085 -4.114 -17.016 1.00 97.81 71 ALA A CA 1
ATOM 601 C C . ALA A 1 71 ? 10.684 -3.601 -18.412 1.00 97.81 71 ALA A C 1
ATOM 603 O O . ALA A 1 71 ? 11.334 -3.910 -19.405 1.00 97.81 71 ALA A O 1
ATOM 604 N N . SER A 1 72 ? 9.630 -2.782 -18.502 1.00 97.88 72 SER A N 1
ATOM 605 C CA . SER A 1 72 ? 9.226 -2.171 -19.774 1.00 97.88 72 SER A CA 1
ATOM 606 C C . SER A 1 72 ? 10.267 -1.185 -20.307 1.00 97.88 72 SER A C 1
ATOM 608 O O . SER A 1 72 ? 10.465 -1.122 -21.516 1.00 97.88 72 SER A O 1
ATOM 610 N N . ARG A 1 73 ? 10.912 -0.404 -19.430 1.00 97.88 73 ARG A N 1
ATOM 611 C CA . ARG A 1 73 ? 11.967 0.546 -19.818 1.00 97.88 73 ARG A CA 1
ATOM 612 C C . ARG A 1 73 ? 13.236 -0.174 -20.262 1.00 97.88 73 ARG A C 1
ATOM 614 O O . ARG A 1 73 ? 13.871 0.265 -21.215 1.00 97.88 73 ARG A O 1
ATOM 621 N N . GLU A 1 74 ? 13.593 -1.258 -19.580 1.00 97.56 74 GLU A N 1
ATOM 622 C CA . GLU A 1 74 ? 14.738 -2.104 -19.931 1.00 97.56 74 GLU A CA 1
ATOM 623 C C . GLU A 1 74 ? 14.525 -2.784 -21.287 1.00 97.56 74 GLU A C 1
ATOM 625 O O . GLU A 1 74 ? 15.370 -2.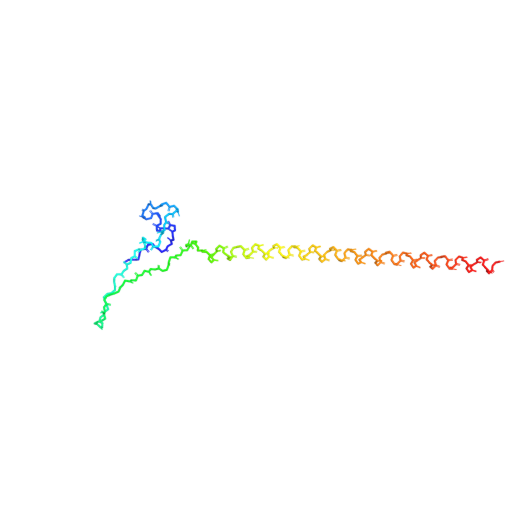667 -22.167 1.00 97.56 74 GLU A O 1
ATOM 630 N N . ALA A 1 75 ? 13.355 -3.388 -21.518 1.00 97.31 75 ALA A N 1
ATOM 631 C CA . ALA A 1 75 ? 13.036 -3.992 -22.812 1.00 97.31 75 ALA A CA 1
ATOM 632 C C . ALA A 1 75 ? 13.051 -2.961 -23.957 1.00 97.31 75 ALA A C 1
ATOM 634 O O . ALA A 1 75 ? 13.522 -3.244 -25.059 1.00 97.31 75 ALA A O 1
ATOM 635 N N . GLU A 1 76 ? 12.558 -1.744 -23.708 1.00 97.50 76 GLU A N 1
ATOM 636 C CA . GLU A 1 76 ? 12.602 -0.663 -24.694 1.00 97.50 76 GLU A CA 1
ATOM 637 C C . GLU A 1 76 ? 14.043 -0.222 -24.998 1.00 97.50 76 GLU A C 1
ATOM 639 O O . GLU A 1 76 ? 14.385 0.003 -26.162 1.00 97.50 76 GLU A O 1
ATOM 644 N N . SER A 1 77 ? 14.896 -0.089 -23.977 1.00 97.62 77 SER A N 1
ATOM 645 C CA . SER A 1 77 ? 16.291 0.318 -24.167 1.00 97.62 77 SER A CA 1
ATOM 646 C C . SER A 1 77 ? 17.088 -0.747 -24.924 1.00 97.62 77 SER A C 1
ATOM 648 O O . SER A 1 77 ? 17.817 -0.411 -25.858 1.00 97.62 77 SER A O 1
ATOM 650 N N . GLU A 1 78 ? 16.879 -2.020 -24.598 1.00 97.44 78 GLU A N 1
ATOM 651 C CA . GLU A 1 78 ? 17.508 -3.161 -25.261 1.00 97.44 78 GLU A CA 1
ATOM 652 C C . GLU A 1 78 ? 17.078 -3.258 -26.733 1.00 97.44 78 GLU A C 1
ATOM 654 O O . GLU A 1 78 ? 17.913 -3.371 -27.637 1.00 97.44 78 GLU A O 1
ATOM 659 N N . TYR A 1 79 ? 15.782 -3.085 -27.010 1.00 97.44 79 TYR A N 1
ATOM 660 C CA . TYR A 1 79 ? 15.268 -3.054 -28.379 1.00 97.44 79 TYR A CA 1
ATOM 661 C C . TYR A 1 79 ? 15.842 -1.884 -29.194 1.00 97.44 79 TYR A C 1
ATOM 663 O O . TYR A 1 79 ? 16.241 -2.065 -30.348 1.00 97.44 79 TYR A O 1
ATOM 671 N N . LYS A 1 80 ? 15.946 -0.686 -28.601 1.00 97.56 80 LYS A N 1
ATOM 672 C CA . LYS A 1 80 ? 16.562 0.484 -29.255 1.00 97.56 80 LYS A CA 1
ATOM 673 C C . LYS A 1 80 ? 18.032 0.243 -29.599 1.00 97.56 80 LYS A C 1
ATOM 675 O O . LYS A 1 80 ? 18.461 0.606 -30.695 1.00 97.56 80 LYS A O 1
ATOM 680 N N . GLN A 1 81 ? 18.793 -0.388 -28.704 1.00 97.44 81 GLN A N 1
ATOM 681 C CA . GLN A 1 81 ? 20.192 -0.748 -28.960 1.00 97.44 81 GLN A CA 1
ATOM 682 C C . GLN A 1 81 ? 20.313 -1.746 -30.118 1.00 97.44 81 GLN A C 1
ATOM 684 O O . GLN A 1 81 ? 21.131 -1.550 -31.021 1.00 97.44 81 GLN A O 1
ATOM 689 N N . LEU A 1 82 ? 19.461 -2.776 -30.145 1.00 97.44 82 LEU A N 1
ATOM 690 C CA . LEU A 1 82 ? 19.425 -3.752 -31.235 1.00 97.44 82 LEU A CA 1
ATOM 691 C C . LEU A 1 82 ? 19.109 -3.088 -32.581 1.00 97.44 82 LEU A C 1
ATOM 693 O O . LEU A 1 82 ? 19.753 -3.381 -33.592 1.00 97.44 82 LEU A O 1
ATOM 697 N N . LEU A 1 83 ? 18.136 -2.177 -32.597 1.00 97.88 83 LEU A N 1
ATOM 698 C CA . LEU A 1 83 ? 17.746 -1.447 -33.798 1.00 97.88 83 LEU A CA 1
ATOM 699 C C . LEU A 1 83 ? 18.894 -0.567 -34.306 1.00 97.88 83 LEU A C 1
ATOM 701 O O . LEU A 1 83 ? 19.214 -0.612 -35.494 1.00 97.88 83 LEU A O 1
ATOM 705 N N . ALA A 1 84 ? 19.567 0.164 -33.414 1.00 97.12 84 ALA A N 1
ATOM 706 C CA . ALA A 1 84 ? 20.733 0.971 -33.768 1.00 97.12 84 ALA A CA 1
ATOM 707 C C . ALA A 1 84 ? 21.860 0.118 -34.378 1.00 97.12 84 ALA A C 1
ATOM 709 O O . ALA A 1 84 ? 22.433 0.496 -35.403 1.00 97.12 84 ALA A O 1
ATOM 710 N N . LYS A 1 85 ? 22.128 -1.065 -33.806 1.00 97.56 85 LYS A N 1
ATOM 711 C CA . LYS A 1 85 ? 23.108 -2.022 -34.341 1.00 97.56 85 LYS A CA 1
ATOM 712 C C . LYS A 1 85 ? 22.737 -2.482 -35.756 1.00 97.56 85 LYS A C 1
ATOM 714 O O . LYS A 1 85 ? 23.561 -2.371 -36.660 1.00 97.56 85 LYS A O 1
ATOM 719 N N . ARG A 1 86 ? 21.486 -2.903 -35.978 1.00 97.31 86 ARG A N 1
ATOM 720 C CA . ARG A 1 86 ? 20.994 -3.364 -37.295 1.00 97.31 86 ARG A CA 1
ATOM 721 C C . ARG A 1 86 ? 21.061 -2.273 -38.364 1.00 97.31 86 ARG A C 1
ATOM 723 O O . ARG A 1 86 ? 21.437 -2.541 -39.503 1.00 97.31 86 ARG A O 1
ATOM 730 N N . VAL A 1 87 ? 20.706 -1.037 -38.006 1.00 97.50 87 VAL A N 1
ATOM 731 C CA . VAL A 1 87 ? 20.777 0.115 -38.918 1.00 97.50 87 VAL A CA 1
ATOM 732 C C . VAL A 1 87 ? 22.225 0.413 -39.301 1.00 97.50 87 VAL A C 1
ATOM 734 O O . VAL A 1 87 ? 22.506 0.656 -40.477 1.00 97.50 87 VAL A O 1
ATOM 737 N N . LYS A 1 88 ? 23.150 0.359 -38.335 1.00 97.44 88 LYS A N 1
ATOM 738 C CA . LYS A 1 88 ? 24.583 0.533 -38.589 1.00 97.44 88 LYS A CA 1
ATOM 739 C C . LYS A 1 88 ? 25.117 -0.547 -39.531 1.00 97.44 88 LYS A C 1
ATOM 741 O O . LYS A 1 88 ? 25.675 -0.206 -40.566 1.00 97.44 88 LYS A O 1
ATOM 746 N N . GLU A 1 89 ? 24.857 -1.820 -39.241 1.00 96.31 89 GLU A N 1
ATOM 747 C CA . GLU A 1 89 ? 25.278 -2.951 -40.084 1.00 96.31 89 GLU A CA 1
ATOM 748 C C . GLU A 1 89 ? 24.743 -2.835 -41.522 1.00 96.31 89 GLU A C 1
ATOM 750 O O . GLU A 1 89 ? 25.482 -3.025 -42.488 1.00 96.31 89 GLU A O 1
ATOM 755 N N . ALA A 1 90 ? 23.469 -2.463 -41.691 1.00 96.50 90 ALA A N 1
ATOM 756 C CA . ALA A 1 90 ? 22.876 -2.259 -43.012 1.00 96.50 90 ALA A CA 1
ATOM 757 C C . ALA A 1 90 ? 23.526 -1.089 -43.773 1.00 96.50 90 ALA A C 1
ATOM 759 O O . ALA A 1 90 ? 23.744 -1.177 -44.987 1.00 96.50 90 ALA A O 1
ATOM 760 N N . LYS A 1 91 ? 23.850 0.005 -43.071 1.00 96.75 91 LYS A N 1
ATOM 761 C CA . LYS A 1 91 ? 24.552 1.158 -43.645 1.00 96.75 91 LYS A CA 1
ATOM 762 C C . LYS A 1 91 ? 25.970 0.781 -44.071 1.00 96.75 91 LYS A C 1
ATOM 764 O O . LYS A 1 91 ? 26.352 1.099 -45.197 1.00 96.75 91 LYS A O 1
ATOM 769 N N . ASP A 1 92 ? 26.702 0.069 -43.223 1.00 95.44 92 ASP A N 1
ATOM 770 C CA . ASP A 1 92 ? 28.072 -0.368 -43.490 1.00 95.44 92 ASP A CA 1
ATOM 771 C C . ASP A 1 92 ? 28.111 -1.324 -44.694 1.00 95.44 92 ASP A C 1
ATOM 773 O O . ASP A 1 92 ? 28.864 -1.082 -45.637 1.00 95.44 92 ASP A O 1
ATOM 777 N N . LYS A 1 93 ? 27.191 -2.298 -44.768 1.00 95.81 93 LYS A N 1
ATOM 778 C CA . LYS A 1 93 ? 27.041 -3.202 -45.926 1.00 95.81 93 LYS A CA 1
ATOM 779 C C . LYS A 1 93 ? 26.715 -2.457 -47.226 1.00 95.81 93 LYS A C 1
ATOM 781 O O . LYS A 1 93 ? 27.200 -2.813 -48.301 1.00 95.81 93 LYS A O 1
ATOM 786 N N . LYS A 1 94 ? 25.889 -1.404 -47.161 1.00 94.88 94 LYS A N 1
ATOM 787 C CA . LYS A 1 94 ? 25.573 -0.566 -48.333 1.00 94.88 94 LYS A CA 1
ATOM 788 C C . LYS A 1 94 ? 26.798 0.222 -48.806 1.00 94.88 94 LYS A C 1
ATOM 790 O O . LYS A 1 94 ? 27.011 0.342 -50.013 1.00 94.88 94 LYS A O 1
ATOM 795 N N . ILE A 1 95 ? 27.588 0.758 -47.875 1.00 94.31 95 ILE A N 1
ATOM 796 C CA . ILE A 1 95 ? 28.832 1.478 -48.178 1.00 94.31 95 ILE A CA 1
ATOM 797 C C . ILE A 1 95 ? 29.861 0.523 -48.782 1.00 94.31 95 ILE A C 1
ATOM 799 O O . ILE A 1 95 ? 30.452 0.854 -49.806 1.00 94.31 95 ILE A O 1
ATOM 803 N N . GLU A 1 96 ? 30.036 -0.661 -48.199 1.00 92.88 96 GLU A N 1
ATOM 804 C CA . GLU A 1 96 ? 30.932 -1.702 -48.704 1.00 92.88 96 GLU A CA 1
ATOM 805 C C . GLU A 1 96 ? 30.566 -2.099 -50.137 1.00 92.88 96 GLU A C 1
ATOM 807 O O . GLU A 1 96 ? 31.407 -1.998 -51.027 1.00 92.88 96 GLU A O 1
ATOM 812 N N . ARG A 1 97 ? 29.290 -2.421 -50.402 1.00 92.69 97 ARG A N 1
ATOM 813 C CA . ARG A 1 97 ? 28.809 -2.744 -51.757 1.00 92.69 97 ARG A CA 1
ATOM 814 C C . ARG A 1 97 ? 29.069 -1.613 -52.755 1.00 92.69 97 ARG A C 1
ATOM 816 O O . ARG A 1 97 ? 29.414 -1.869 -53.905 1.00 92.69 97 ARG A O 1
ATOM 823 N N . ARG A 1 98 ? 28.895 -0.353 -52.336 1.00 92.00 98 ARG A N 1
ATOM 824 C CA . ARG A 1 98 ? 29.202 0.805 -53.189 1.00 92.00 98 ARG A CA 1
ATOM 825 C C . ARG A 1 98 ? 30.701 0.877 -53.486 1.00 92.00 98 ARG A C 1
ATOM 827 O O . ARG A 1 98 ? 31.056 1.042 -54.649 1.00 92.00 98 ARG A O 1
ATOM 834 N N . ARG A 1 99 ? 31.560 0.711 -52.475 1.00 90.56 99 ARG A N 1
ATOM 835 C CA . ARG A 1 99 ? 33.026 0.739 -52.618 1.00 90.56 99 ARG A CA 1
ATOM 836 C C . ARG A 1 99 ? 33.539 -0.368 -53.538 1.00 90.56 99 ARG A C 1
ATOM 838 O O . ARG A 1 99 ? 34.299 -0.075 -54.458 1.00 90.56 99 ARG A O 1
ATOM 845 N N . THR A 1 100 ? 33.087 -1.606 -53.346 1.00 88.75 100 THR A N 1
ATOM 846 C CA . THR A 1 100 ? 33.495 -2.736 -54.195 1.00 88.75 100 THR A CA 1
ATOM 847 C C . THR A 1 100 ? 33.064 -2.526 -55.644 1.00 88.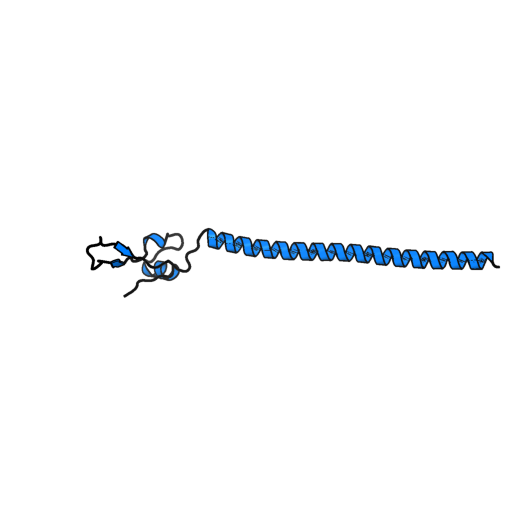75 100 THR A C 1
ATOM 849 O O . THR A 1 100 ? 33.879 -2.686 -56.549 1.00 88.75 100 THR A O 1
ATOM 852 N N . SER A 1 101 ? 31.833 -2.050 -55.873 1.00 86.19 101 SER A N 1
ATOM 853 C CA . SER A 1 101 ? 31.348 -1.743 -57.226 1.00 86.19 101 SER A CA 1
ATOM 854 C C . SER A 1 101 ? 32.124 -0.612 -57.914 1.00 86.19 101 SER A C 1
ATOM 856 O O . SER A 1 101 ? 32.352 -0.676 -59.121 1.00 86.19 101 SER A O 1
ATOM 858 N N . SER A 1 102 ? 32.563 0.414 -57.169 1.00 83.88 102 SER A N 1
ATOM 859 C CA . SER A 1 102 ? 33.395 1.485 -57.730 1.00 83.88 102 SER A CA 1
ATOM 860 C C . SER A 1 102 ? 34.803 1.004 -58.068 1.00 83.88 102 SER A C 1
ATOM 862 O O . SER A 1 102 ? 35.302 1.350 -59.132 1.00 83.88 102 SER A O 1
ATOM 864 N N . MET A 1 103 ? 35.410 0.175 -57.209 1.00 84.50 103 MET A N 1
ATOM 865 C CA . MET A 1 103 ? 36.750 -0.377 -57.444 1.00 84.50 103 MET A CA 1
ATOM 866 C C . MET A 1 103 ? 36.780 -1.327 -58.644 1.00 84.50 103 MET A C 1
ATOM 868 O O . MET A 1 103 ? 37.717 -1.287 -59.435 1.00 84.50 103 MET A O 1
ATOM 872 N N . GLN A 1 104 ? 35.744 -2.154 -58.809 1.00 80.56 104 GLN A N 1
ATOM 873 C CA . GLN A 1 104 ? 35.623 -3.025 -59.978 1.00 80.56 104 GLN A CA 1
ATOM 874 C C . GLN A 1 104 ? 35.498 -2.219 -61.272 1.00 80.56 104 GLN A C 1
ATOM 876 O O . GLN A 1 104 ? 36.204 -2.518 -62.226 1.00 80.56 104 GLN A O 1
ATOM 881 N N . LYS A 1 105 ? 34.673 -1.160 -61.290 1.00 78.94 105 LYS A N 1
ATOM 882 C CA . LYS A 1 105 ? 34.538 -0.287 -62.468 1.00 78.94 105 LYS A CA 1
ATOM 883 C C . LYS A 1 105 ? 35.844 0.398 -62.864 1.00 78.94 105 LYS A C 1
ATOM 885 O O . LYS A 1 105 ? 36.118 0.492 -64.053 1.00 78.94 105 LYS A O 1
ATOM 890 N N . SER A 1 106 ? 36.627 0.874 -61.894 1.00 74.31 106 SER A N 1
ATOM 891 C CA . SER A 1 106 ? 37.922 1.511 -62.168 1.00 74.31 106 SER A CA 1
ATOM 892 C C . SER A 1 106 ? 39.006 0.530 -62.610 1.00 74.31 106 SER A C 1
ATOM 894 O O . SER A 1 106 ? 39.951 0.954 -63.249 1.00 74.31 106 SER A O 1
ATOM 896 N N . ALA A 1 107 ? 38.898 -0.754 -62.254 1.00 72.56 107 ALA A N 1
ATOM 897 C CA . ALA A 1 107 ? 39.852 -1.783 -62.676 1.00 72.56 107 ALA A CA 1
ATOM 898 C C . ALA A 1 107 ? 39.541 -2.357 -64.071 1.00 72.56 107 ALA A C 1
ATOM 900 O O . ALA A 1 107 ? 40.402 -2.977 -64.685 1.00 72.56 107 ALA A O 1
ATOM 901 N N . SER A 1 108 ? 38.304 -2.195 -64.548 1.00 67.44 108 SER A N 1
ATOM 902 C CA . SER A 1 108 ? 37.853 -2.628 -65.877 1.00 67.44 108 SER A CA 1
ATOM 903 C C . SER A 1 108 ? 37.938 -1.542 -66.961 1.00 67.44 108 SER A C 1
ATOM 905 O O . SER A 1 108 ? 37.514 -1.799 -68.085 1.00 67.44 108 SER A O 1
ATOM 907 N N . ALA A 1 109 ? 38.401 -0.338 -66.611 1.00 54.28 109 ALA A N 1
ATOM 908 C CA . ALA A 1 109 ? 38.637 0.789 -67.516 1.00 54.28 109 ALA A CA 1
ATOM 909 C C . ALA A 1 109 ? 40.144 0.960 -67.734 1.00 54.28 109 ALA A C 1
ATOM 911 O O . ALA A 1 109 ? 40.523 1.305 -68.872 1.00 54.28 109 ALA A O 1
#

Sequence (109 aa):
RLGPKRASKIRKFFNLSKEDDVRKYVIRREVTPKNGKKAYTKAPKIQRLVTPRTLQHKRHRQAIKRRRTEASREAESEYKQLLAKRVKEAKDKKIERRRTSSMQKSASA